Protein AF-A0A3B0M8H4-F1 (afdb_monomer_lite)

pLDDT: mean 80.89, std 14.91, range [40.88, 96.44]

Foldseek 3Di:
DVVVVVVVVVVVVVVLQVVLVVVLVQWDWDDLDPPFIWIWGDDDPPDPDQIWTADPVQSVVSHGFTWDWDDDDPPDDDPFWTWTAGPPPRDIGIHTPVVCVSPD

Organism: NCBI:txid235567

Radius of gyration: 17.43 Å; chains: 1; bounding box: 38×35×52 Å

Secondary structure (DSSP, 8-state):
-HHHHHHHHHHHHHHHHHHHHHHHTTEEEEEEETTEEEEEE---TT------EE-HHHHHTT---BPEEE---TT---TTEEEEE-TTT--EEEEEGGGGGGG-

Sequence (104 aa):
MMAENSIIELEKEVNNKEQWLIEKSNYELYNPKPGTVVYRSKILESAEQKLHYLCIHCYESGVKSILQYAVTKPGTTSLHSALFHCHRCNAYYDFPYEYVRDYT

Structure (mmCIF, N/CA/C/O backbone):
data_AF-A0A3B0M8H4-F1
#
_entry.id   AF-A0A3B0M8H4-F1
#
loop_
_atom_site.group_PDB
_atom_site.id
_atom_site.type_symbol
_atom_site.label_atom_id
_atom_site.label_alt_id
_atom_site.label_comp_id
_atom_site.label_asym_id
_atom_site.label_entity_id
_atom_site.label_seq_id
_atom_site.pdbx_PDB_ins_code
_atom_site.Cartn_x
_atom_site.Cartn_y
_atom_site.Cartn_z
_atom_site.occupancy
_atom_site.B_iso_or_equiv
_atom_site.auth_seq_id
_atom_site.auth_comp_id
_atom_site.auth_asym_id
_atom_site.auth_atom_id
_atom_site.pdbx_PDB_model_num
ATOM 1 N N . MET A 1 1 ? -15.131 -8.470 36.915 1.00 59.06 1 MET A N 1
ATOM 2 C CA . MET A 1 1 ? -13.784 -8.428 36.307 1.00 59.06 1 MET A CA 1
ATOM 3 C C . MET A 1 1 ? -13.723 -8.905 34.848 1.00 59.06 1 MET A C 1
ATOM 5 O O . MET A 1 1 ? -12.827 -8.459 34.157 1.00 59.06 1 MET A O 1
ATOM 9 N N . MET A 1 2 ? -14.616 -9.772 34.332 1.00 60.91 2 MET A N 1
ATOM 10 C CA . MET A 1 2 ? -14.581 -10.158 32.898 1.00 60.91 2 MET A CA 1
ATOM 11 C C . MET A 1 2 ? -15.301 -9.165 31.968 1.00 60.91 2 MET A C 1
ATOM 13 O O . MET A 1 2 ? -14.799 -8.872 30.892 1.00 60.91 2 MET A O 1
ATOM 17 N N . ALA A 1 3 ? -16.439 -8.608 32.395 1.00 65.12 3 ALA A N 1
ATOM 18 C CA . ALA A 1 3 ? -17.234 -7.696 31.565 1.00 65.12 3 ALA A CA 1
ATOM 19 C C . ALA A 1 3 ? -16.539 -6.347 31.293 1.00 65.12 3 ALA A C 1
ATOM 21 O O . ALA A 1 3 ? -16.618 -5.832 30.185 1.00 65.12 3 ALA A O 1
ATOM 22 N N . GLU A 1 4 ? -15.826 -5.798 32.281 1.00 70.25 4 GLU A N 1
ATOM 23 C CA . GLU A 1 4 ? -15.113 -4.517 32.147 1.00 70.25 4 GLU A CA 1
ATOM 24 C C . GLU A 1 4 ? -13.951 -4.614 31.145 1.00 70.25 4 GLU A C 1
ATOM 26 O O . GLU A 1 4 ? -13.796 -3.725 30.314 1.00 70.25 4 GLU A O 1
ATOM 31 N N . ASN A 1 5 ? -13.194 -5.721 31.143 1.00 74.81 5 ASN A N 1
ATOM 32 C CA . ASN A 1 5 ? -12.111 -5.931 30.174 1.00 74.81 5 ASN A CA 1
ATOM 33 C C . ASN A 1 5 ? -12.626 -6.018 28.731 1.00 74.81 5 ASN A C 1
ATOM 35 O O . ASN A 1 5 ? -12.017 -5.439 27.836 1.00 74.81 5 ASN A O 1
ATOM 39 N N . SER A 1 6 ? -13.755 -6.696 28.506 1.00 79.06 6 SER A N 1
ATOM 40 C CA . SER A 1 6 ? -14.347 -6.799 27.167 1.00 79.06 6 SER A CA 1
ATOM 41 C C . SER A 1 6 ? -14.861 -5.455 26.648 1.00 79.06 6 SER A C 1
ATOM 43 O O . SER A 1 6 ? -14.752 -5.186 25.456 1.00 79.06 6 SER A O 1
ATOM 45 N N . ILE A 1 7 ? -15.385 -4.591 27.524 1.00 86.00 7 ILE A N 1
ATOM 46 C CA . ILE A 1 7 ? -15.816 -3.237 27.141 1.00 86.00 7 ILE A CA 1
ATOM 47 C C . ILE A 1 7 ? -14.609 -2.403 26.692 1.00 86.00 7 ILE A C 1
ATOM 49 O O . ILE A 1 7 ? -14.648 -1.816 25.614 1.00 86.00 7 ILE A O 1
ATOM 53 N N . ILE A 1 8 ? -13.511 -2.428 27.454 1.00 87.31 8 ILE A N 1
ATOM 54 C CA . ILE A 1 8 ? -12.285 -1.681 27.128 1.00 87.31 8 ILE A CA 1
ATOM 55 C C . ILE A 1 8 ? -11.670 -2.157 25.798 1.00 87.31 8 ILE A C 1
ATOM 57 O O . ILE A 1 8 ? -11.206 -1.344 24.996 1.00 87.31 8 ILE A O 1
ATOM 61 N N . GLU A 1 9 ? -11.661 -3.467 25.536 1.00 8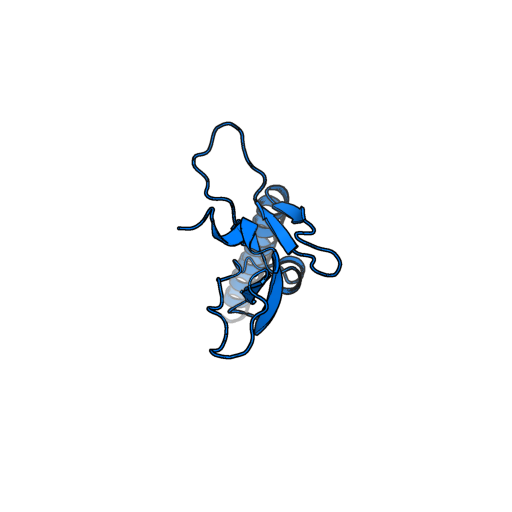4.69 9 GLU A N 1
ATOM 62 C CA . GLU A 1 9 ? -11.174 -4.020 24.264 1.00 84.69 9 GLU A CA 1
ATOM 63 C C . GLU A 1 9 ? -12.032 -3.574 23.075 1.00 84.69 9 GLU A C 1
ATOM 65 O O . GLU A 1 9 ? -11.489 -3.147 22.054 1.00 84.69 9 GLU A O 1
ATOM 70 N N . LEU A 1 10 ? -13.359 -3.597 23.220 1.00 85.31 10 LEU A N 1
ATOM 71 C CA . LEU A 1 10 ? -14.287 -3.163 22.176 1.00 85.31 10 LEU A CA 1
ATOM 72 C C . LEU A 1 10 ? -14.173 -1.661 21.890 1.00 85.31 10 LEU A C 1
ATOM 74 O O . LEU A 1 10 ? -14.113 -1.267 20.726 1.00 85.31 10 LEU A O 1
ATOM 78 N N . GLU A 1 11 ? -14.086 -0.820 22.922 1.00 88.06 11 GLU A N 1
ATOM 79 C CA . GLU A 1 11 ? -13.877 0.626 22.766 1.00 88.06 11 GLU A CA 1
ATOM 80 C C . GLU A 1 11 ? -12.565 0.923 22.031 1.00 88.06 11 GLU A C 1
ATOM 82 O O . GLU A 1 11 ? -12.519 1.761 21.126 1.00 88.06 11 GLU A O 1
ATOM 87 N N . LYS A 1 12 ? -11.501 0.179 22.355 1.00 87.06 12 LYS A N 1
ATOM 88 C CA . LYS A 1 12 ? -10.214 0.290 21.665 1.00 87.06 12 LYS A CA 1
ATOM 89 C C . LYS A 1 12 ? -10.320 -0.112 20.195 1.00 87.06 12 LYS A C 1
ATOM 91 O O . LYS A 1 12 ? -9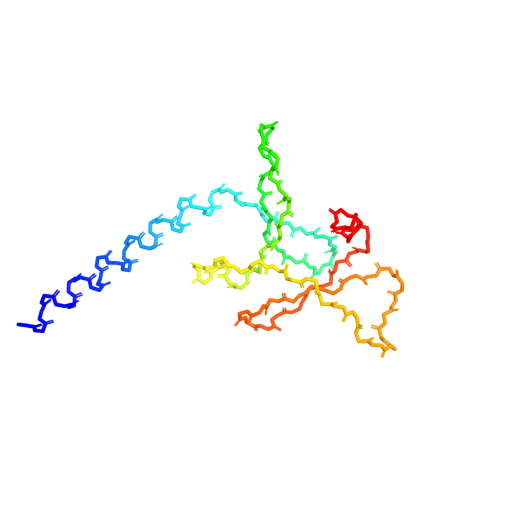.744 0.561 19.340 1.00 87.06 12 LYS A O 1
ATOM 96 N N . GLU A 1 13 ? -11.040 -1.187 19.877 1.00 84.62 13 GLU A N 1
ATOM 97 C CA . GLU A 1 13 ? -11.272 -1.595 18.489 1.00 84.62 13 GLU A CA 1
ATOM 98 C C . GLU A 1 13 ? -12.069 -0.557 17.695 1.00 84.62 13 GLU A C 1
ATOM 100 O O . GLU A 1 13 ? -11.719 -0.277 16.545 1.00 84.62 13 GLU A O 1
ATOM 105 N N . VAL A 1 14 ? -13.110 0.029 18.293 1.00 85.69 14 VAL A N 1
ATOM 106 C CA . VAL A 1 14 ? -13.910 1.093 17.669 1.00 85.69 14 VAL A CA 1
ATOM 107 C C . VAL A 1 14 ? -13.035 2.308 17.383 1.00 85.69 14 VAL A C 1
ATOM 109 O O . VAL A 1 14 ? -12.953 2.735 16.231 1.00 85.69 14 VAL A O 1
ATOM 112 N N . ASN A 1 15 ? -12.294 2.793 18.381 1.00 88.12 15 ASN A N 1
ATOM 113 C CA . ASN A 1 15 ? -11.411 3.944 18.212 1.00 88.12 15 ASN A CA 1
ATOM 114 C C . ASN A 1 15 ? -10.343 3.692 17.132 1.00 88.12 15 ASN A C 1
ATOM 116 O O . ASN A 1 15 ? -10.089 4.550 16.291 1.00 88.12 15 ASN A O 1
ATOM 120 N N . ASN A 1 16 ? -9.753 2.492 17.083 1.00 85.12 16 ASN A N 1
ATOM 121 C CA . ASN A 1 16 ? -8.792 2.139 16.034 1.00 85.12 16 ASN A CA 1
ATOM 122 C C . ASN A 1 16 ? -9.418 2.176 14.630 1.00 85.12 16 ASN A C 1
ATOM 124 O O . ASN A 1 16 ? -8.776 2.636 13.685 1.00 85.12 16 ASN A O 1
ATOM 128 N N . LYS A 1 17 ? -10.665 1.707 14.479 1.00 84.00 17 LYS A N 1
ATOM 129 C CA . LYS A 1 17 ? -11.389 1.752 13.198 1.00 84.00 17 LYS A CA 1
ATOM 130 C C . LYS A 1 17 ? -11.703 3.186 12.778 1.00 84.00 17 LYS A C 1
ATOM 132 O O . LYS A 1 17 ? -11.526 3.516 11.609 1.00 84.00 17 LYS A O 1
ATOM 137 N N . GLU A 1 18 ? -12.125 4.037 13.707 1.00 86.81 18 GLU A N 1
ATOM 138 C CA . GLU A 1 18 ? -12.407 5.451 13.433 1.00 86.81 18 GLU A CA 1
ATOM 139 C C . GLU A 1 18 ? -11.145 6.211 13.018 1.00 86.81 18 GLU A C 1
ATOM 141 O O . GLU A 1 18 ? -11.141 6.881 11.983 1.00 86.81 18 GLU A O 1
ATOM 146 N N . GLN A 1 19 ? -10.047 6.038 13.760 1.00 85.88 19 GLN A N 1
ATOM 147 C CA . GLN A 1 19 ? -8.753 6.623 13.401 1.00 85.88 19 GLN A CA 1
ATOM 148 C C . GLN A 1 19 ? -8.300 6.157 12.018 1.00 85.88 19 GLN A C 1
ATOM 150 O O . GLN A 1 19 ? -7.858 6.963 11.200 1.00 85.88 19 GLN A O 1
ATOM 155 N N . TRP A 1 20 ? -8.481 4.872 11.709 1.00 86.56 20 TRP A N 1
ATOM 156 C CA . TRP A 1 20 ? -8.158 4.348 10.390 1.00 86.56 20 TRP A CA 1
ATOM 157 C C . TRP A 1 20 ? -8.977 4.999 9.268 1.00 86.56 20 TRP A C 1
ATOM 159 O O . TRP A 1 20 ? -8.418 5.344 8.228 1.00 86.56 20 TRP A O 1
ATOM 169 N N . LEU A 1 21 ? -10.281 5.210 9.461 1.00 84.38 21 LEU A N 1
ATOM 170 C CA . LEU A 1 21 ? -11.128 5.879 8.467 1.00 84.38 21 LEU A CA 1
ATOM 171 C C . LEU A 1 21 ? -10.676 7.320 8.199 1.00 84.38 21 LEU A C 1
ATOM 173 O O . LEU A 1 21 ? -10.649 7.743 7.041 1.00 84.38 21 LEU A O 1
ATOM 177 N N . ILE A 1 22 ? -10.279 8.052 9.244 1.00 84.75 22 ILE A N 1
ATOM 178 C CA . ILE A 1 22 ? -9.731 9.408 9.109 1.00 84.75 22 ILE A CA 1
ATOM 179 C C . ILE A 1 22 ? -8.425 9.358 8.313 1.00 84.75 22 ILE A C 1
ATOM 181 O O . ILE A 1 22 ? -8.258 10.093 7.339 1.00 84.75 22 ILE A O 1
ATOM 185 N N . GLU A 1 23 ? -7.515 8.453 8.667 1.00 84.12 23 GLU A N 1
ATOM 186 C CA . GLU A 1 23 ? -6.233 8.318 7.980 1.00 84.12 23 GLU A CA 1
ATOM 187 C C . GLU A 1 23 ? -6.371 7.888 6.520 1.00 84.12 23 GLU A C 1
ATOM 189 O O . GLU A 1 23 ? -5.614 8.380 5.681 1.00 84.12 23 GLU A O 1
ATOM 194 N N . LYS A 1 24 ? -7.338 7.015 6.192 1.00 86.19 24 LYS A N 1
ATOM 195 C CA . LYS A 1 24 ? -7.605 6.566 4.817 1.00 86.19 24 LYS A CA 1
ATOM 196 C C . LYS A 1 24 ? -7.768 7.749 3.861 1.00 86.19 24 LYS A C 1
ATOM 198 O O . LYS A 1 24 ? -7.278 7.680 2.734 1.00 86.19 24 LYS A O 1
ATOM 203 N N . SER A 1 25 ? -8.373 8.847 4.321 1.00 85.81 25 SER A N 1
ATOM 204 C CA . SER A 1 25 ? -8.600 10.057 3.517 1.00 85.81 25 SER A CA 1
ATOM 205 C C . SER A 1 25 ? -7.315 10.727 3.004 1.00 85.81 25 SER A C 1
ATOM 207 O O . SER A 1 25 ? -7.366 11.449 2.005 1.00 85.81 25 SER A O 1
ATOM 209 N N . ASN A 1 26 ? -6.160 10.436 3.611 1.00 89.00 26 ASN A N 1
ATOM 210 C CA . ASN A 1 26 ? -4.853 10.975 3.223 1.00 89.00 26 ASN A CA 1
ATOM 211 C C . ASN A 1 26 ? -4.160 10.177 2.109 1.00 89.00 26 ASN A C 1
ATOM 213 O O . ASN A 1 26 ? -3.070 10.549 1.673 1.00 89.00 26 ASN A O 1
ATOM 217 N N . TYR A 1 27 ? -4.772 9.089 1.640 1.00 91.19 27 TYR A N 1
ATOM 218 C CA . TYR A 1 27 ? -4.207 8.222 0.610 1.00 91.19 27 TYR A CA 1
ATOM 219 C C . TYR A 1 27 ? -5.112 8.158 -0.614 1.00 91.19 27 TYR A C 1
ATOM 221 O O . TYR A 1 27 ? -6.323 8.367 -0.537 1.00 91.19 27 TYR A O 1
ATOM 229 N N . GLU A 1 28 ? -4.515 7.861 -1.760 1.00 93.06 28 GLU A N 1
ATOM 230 C CA . GLU A 1 28 ? -5.226 7.665 -3.019 1.00 93.06 28 GLU A CA 1
ATOM 231 C C . GLU A 1 28 ? -4.751 6.400 -3.730 1.00 93.06 28 GLU A C 1
ATOM 233 O O . GLU A 1 28 ? -3.606 5.969 -3.562 1.00 93.06 28 GLU A O 1
ATOM 238 N N . LEU A 1 29 ? -5.652 5.793 -4.504 1.00 94.50 29 LEU A N 1
ATOM 239 C CA . LEU A 1 29 ? -5.331 4.628 -5.319 1.00 94.50 29 LEU A CA 1
ATOM 240 C C . LEU A 1 29 ? -4.381 5.049 -6.444 1.00 94.50 29 LEU A C 1
ATOM 242 O O . LEU A 1 29 ? -4.612 6.048 -7.124 1.00 94.50 29 LEU A O 1
ATOM 246 N N . TYR A 1 30 ? -3.321 4.277 -6.650 1.00 93.56 30 TYR A N 1
ATOM 247 C CA . TYR A 1 30 ? -2.262 4.593 -7.592 1.00 93.56 30 TYR A CA 1
ATOM 248 C C . TYR A 1 30 ? -1.796 3.354 -8.353 1.00 93.56 30 TYR A C 1
ATOM 250 O O . TYR A 1 30 ? -1.676 2.268 -7.788 1.00 93.56 30 TYR A O 1
ATOM 258 N N . ASN A 1 31 ? -1.493 3.541 -9.639 1.00 93.94 31 ASN A N 1
ATOM 259 C CA . ASN A 1 31 ? -1.042 2.483 -10.538 1.00 93.94 31 ASN A CA 1
ATOM 260 C C . ASN A 1 31 ? 0.352 2.841 -11.083 1.00 93.94 31 ASN A C 1
ATOM 262 O O . ASN A 1 31 ? 0.434 3.538 -12.094 1.00 93.94 31 ASN A O 1
ATOM 266 N N . PRO A 1 32 ? 1.447 2.399 -10.431 1.00 89.12 32 PRO A N 1
ATOM 267 C CA . PRO A 1 32 ? 2.815 2.688 -10.871 1.00 89.12 32 PRO A CA 1
ATOM 268 C C . PRO A 1 32 ? 3.133 2.109 -12.254 1.00 89.12 32 PRO A C 1
ATOM 270 O O . PRO A 1 32 ? 3.962 2.643 -12.980 1.00 89.12 32 PRO A O 1
ATOM 273 N N . LYS A 1 33 ? 2.493 0.990 -12.616 1.00 88.06 33 LYS A N 1
ATOM 274 C CA . LYS A 1 33 ? 2.548 0.375 -13.947 1.00 88.06 33 LYS A CA 1
ATOM 275 C C . LYS A 1 33 ? 1.284 -0.457 -14.197 1.00 88.06 33 LYS A C 1
ATOM 277 O O . LYS A 1 33 ? 0.598 -0.810 -13.233 1.00 88.06 33 LYS A O 1
ATOM 282 N N . PRO A 1 34 ? 0.993 -0.852 -15.449 1.00 89.06 34 PRO A N 1
ATOM 283 C CA . PRO A 1 34 ? -0.068 -1.814 -15.727 1.00 89.06 34 PRO A CA 1
ATOM 284 C C . PRO A 1 34 ? 0.095 -3.096 -14.897 1.00 89.06 34 PRO A C 1
ATOM 286 O O . PRO A 1 34 ? 1.168 -3.699 -14.874 1.00 89.06 34 PRO A O 1
ATOM 289 N N . GLY A 1 35 ? -0.974 -3.500 -14.210 1.00 88.56 35 GLY A N 1
ATOM 290 C CA . GLY A 1 35 ? -1.000 -4.700 -13.366 1.00 88.56 35 GLY A CA 1
ATOM 291 C C . GLY A 1 35 ? -0.494 -4.514 -11.930 1.00 88.56 35 GLY A C 1
ATOM 292 O O . GLY A 1 35 ? -0.629 -5.444 -11.140 1.00 88.56 35 GLY A O 1
ATOM 293 N N . THR A 1 36 ? 0.022 -3.336 -11.560 1.00 92.00 36 THR A N 1
ATOM 294 C CA . THR A 1 36 ? 0.402 -3.017 -10.174 1.00 92.00 36 THR A CA 1
ATOM 295 C C . THR A 1 36 ? -0.531 -1.948 -9.618 1.00 92.00 36 THR A C 1
ATOM 297 O O . THR A 1 36 ? -0.575 -0.840 -10.147 1.00 92.00 36 THR A O 1
ATOM 300 N N . VAL A 1 37 ? -1.225 -2.259 -8.520 1.00 95.44 37 VAL A N 1
ATOM 301 C CA . VAL A 1 37 ? -2.125 -1.329 -7.822 1.00 95.44 37 VAL A CA 1
ATOM 302 C C . VAL A 1 37 ? -1.686 -1.192 -6.367 1.00 95.44 37 VAL A C 1
ATOM 304 O O . VAL A 1 37 ? -1.490 -2.191 -5.674 1.00 95.44 37 VAL A O 1
ATOM 307 N N . VAL A 1 38 ? -1.531 0.045 -5.903 1.00 95.44 38 VAL A N 1
ATOM 308 C CA . VAL A 1 38 ? -1.125 0.391 -4.533 1.00 95.44 38 VAL A CA 1
ATOM 309 C C . VAL A 1 38 ? -1.899 1.616 -4.051 1.00 95.44 38 VAL A C 1
ATOM 311 O O . VAL A 1 38 ? -2.553 2.294 -4.838 1.00 95.44 38 VAL A O 1
ATOM 314 N N . TYR A 1 39 ? -1.791 1.938 -2.766 1.00 95.38 39 TYR A N 1
ATOM 315 C CA . TYR A 1 39 ? -2.166 3.264 -2.273 1.00 95.38 39 TYR A CA 1
ATOM 316 C C . TYR A 1 39 ? -0.918 4.134 -2.147 1.00 95.38 39 TYR A C 1
ATOM 318 O O . TYR A 1 39 ? 0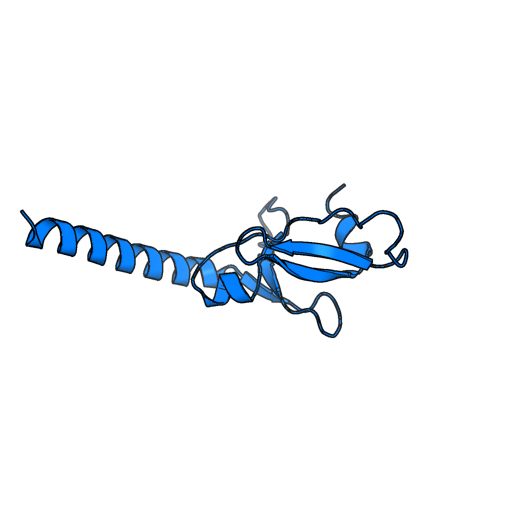.135 3.631 -1.764 1.00 95.38 39 TYR A O 1
ATOM 326 N N . ARG A 1 40 ? -1.009 5.432 -2.437 1.00 91.50 40 ARG A N 1
ATOM 327 C CA . ARG A 1 40 ? 0.072 6.396 -2.168 1.00 91.50 40 ARG A CA 1
ATOM 328 C C . ARG A 1 40 ? -0.417 7.533 -1.284 1.00 91.50 40 ARG A C 1
ATOM 330 O O . ARG A 1 40 ? -1.600 7.867 -1.313 1.00 91.50 40 ARG A O 1
ATOM 337 N N . SER A 1 41 ? 0.486 8.118 -0.504 1.00 89.25 41 SER A N 1
ATOM 338 C CA . SER A 1 41 ? 0.207 9.346 0.248 1.00 89.25 41 SER A CA 1
ATOM 339 C C . SER A 1 41 ? -0.130 10.495 -0.705 1.00 89.25 41 SER A C 1
ATOM 341 O O . SER A 1 41 ? 0.594 10.706 -1.682 1.00 89.25 41 SER A O 1
ATOM 343 N N . LYS A 1 42 ? -1.186 11.261 -0.415 1.00 87.75 42 LYS A N 1
ATOM 344 C CA . LYS A 1 42 ? -1.465 12.519 -1.119 1.00 87.75 42 LYS A CA 1
ATOM 345 C C . LYS A 1 42 ? -0.345 13.516 -0.818 1.00 87.75 42 LYS A C 1
ATOM 347 O O . LYS A 1 42 ? 0.041 13.675 0.337 1.00 87.75 42 LYS A O 1
ATOM 352 N N . ILE A 1 43 ? 0.185 14.173 -1.846 1.00 70.62 43 ILE A N 1
ATOM 353 C CA . ILE A 1 43 ? 1.173 15.242 -1.665 1.00 70.62 43 ILE A CA 1
ATOM 354 C C . ILE A 1 43 ? 0.404 16.483 -1.208 1.00 70.62 43 ILE A C 1
ATOM 356 O O . ILE A 1 43 ? -0.406 17.016 -1.962 1.00 70.62 43 ILE A O 1
ATOM 360 N N . LEU A 1 44 ? 0.622 16.921 0.031 1.00 64.06 44 LEU A N 1
ATOM 361 C CA . LEU A 1 44 ? 0.133 18.214 0.505 1.00 64.06 44 LEU A CA 1
ATOM 362 C C . LEU A 1 44 ? 1.183 19.272 0.153 1.00 64.06 44 LEU A C 1
ATOM 364 O O . LEU A 1 44 ? 2.355 19.094 0.478 1.00 64.06 44 LEU A O 1
ATOM 368 N N . GLU A 1 45 ? 0.763 20.366 -0.488 1.00 55.66 45 GLU A N 1
ATOM 369 C CA . GLU A 1 45 ? 1.630 21.445 -1.007 1.00 55.66 45 GLU A CA 1
ATOM 370 C C . GLU A 1 45 ? 2.581 22.060 0.041 1.00 55.66 45 GLU A C 1
ATOM 372 O O . GLU A 1 45 ? 3.544 22.731 -0.317 1.00 55.66 45 GLU A O 1
ATOM 377 N N . SER A 1 46 ? 2.339 21.820 1.332 1.00 54.47 46 SER A N 1
ATOM 378 C CA . SER A 1 46 ? 3.085 22.395 2.452 1.00 54.47 46 SER A CA 1
ATOM 379 C C . SER A 1 46 ? 3.985 21.415 3.213 1.00 54.47 46 SER A C 1
ATOM 381 O O . SER A 1 46 ? 4.521 21.795 4.252 1.00 54.47 46 SER A O 1
ATOM 383 N N . ALA A 1 47 ? 4.111 20.153 2.790 1.00 55.31 47 ALA A N 1
ATOM 384 C CA . ALA A 1 47 ? 4.795 19.139 3.590 1.00 55.31 47 ALA A CA 1
ATOM 385 C C . ALA A 1 47 ? 6.063 18.601 2.911 1.00 55.31 47 ALA A C 1
ATOM 387 O O . ALA A 1 47 ? 6.003 18.055 1.814 1.00 55.31 47 ALA A O 1
ATOM 388 N N . GLU A 1 48 ? 7.182 18.604 3.644 1.00 58.88 48 GLU A N 1
ATOM 389 C CA . GLU A 1 48 ? 8.397 17.797 3.395 1.00 58.88 48 GLU A CA 1
ATOM 390 C C . GLU A 1 48 ? 8.129 16.271 3.483 1.00 58.88 48 GLU A C 1
ATOM 392 O O . GLU A 1 48 ? 9.013 15.465 3.779 1.00 58.88 48 GLU A O 1
ATOM 397 N N . GLN A 1 49 ? 6.882 15.836 3.291 1.00 60.12 49 GLN A N 1
ATOM 398 C CA . GLN A 1 49 ? 6.483 14.448 3.435 1.00 60.12 49 GLN A CA 1
ATOM 399 C C . GLN A 1 49 ? 7.026 13.629 2.273 1.00 60.12 49 GLN A C 1
ATOM 401 O O . GLN A 1 49 ? 6.600 13.759 1.125 1.00 60.12 49 GLN A O 1
ATOM 406 N N . LYS A 1 50 ? 7.951 12.725 2.605 1.00 71.00 50 LYS A N 1
ATOM 407 C CA . LYS A 1 50 ? 8.461 11.733 1.667 1.00 71.00 50 LYS A CA 1
ATOM 408 C C . LYS A 1 50 ? 7.301 10.872 1.173 1.00 71.00 50 LYS A C 1
ATOM 410 O O . LYS A 1 50 ? 6.613 10.210 1.961 1.00 71.00 50 LYS A O 1
ATOM 415 N N . LEU A 1 51 ? 7.101 10.891 -0.140 1.00 81.31 51 LEU A N 1
ATOM 416 C CA . LEU A 1 51 ? 6.099 10.080 -0.809 1.00 81.31 51 LEU A CA 1
ATOM 417 C C . LEU A 1 51 ? 6.334 8.605 -0.468 1.00 81.31 51 LEU A C 1
ATOM 419 O O . LEU A 1 51 ? 7.464 8.113 -0.513 1.00 81.31 51 LEU A O 1
ATOM 423 N N . HIS A 1 52 ? 5.276 7.897 -0.089 1.00 87.50 52 HIS A N 1
ATOM 424 C CA . HIS A 1 52 ? 5.359 6.480 0.245 1.00 87.50 52 HIS A CA 1
ATOM 425 C C . HIS A 1 52 ? 4.140 5.713 -0.256 1.00 87.50 52 HIS A C 1
ATOM 427 O O . HIS A 1 52 ? 3.037 6.250 -0.388 1.00 87.50 52 HIS A O 1
ATOM 433 N N . TYR A 1 53 ? 4.366 4.428 -0.521 1.00 92.62 53 TYR A N 1
ATOM 434 C CA . TYR A 1 53 ? 3.372 3.510 -1.059 1.00 92.62 53 TYR A CA 1
ATOM 435 C C . TYR A 1 53 ? 2.928 2.519 0.011 1.00 92.62 53 TYR A C 1
ATOM 437 O O . TYR A 1 53 ? 3.750 2.004 0.770 1.00 92.62 53 TYR A O 1
ATOM 445 N N . LEU A 1 54 ? 1.634 2.223 0.057 1.00 95.19 54 LEU A N 1
ATOM 446 C CA . LEU A 1 54 ? 1.029 1.243 0.944 1.00 95.19 54 LEU A CA 1
ATOM 447 C C . LEU A 1 54 ? 0.548 0.021 0.160 1.00 95.19 54 LEU A C 1
ATOM 449 O O . LEU A 1 54 ? 0.030 0.121 -0.954 1.00 95.19 54 LEU A O 1
ATOM 453 N N . CYS A 1 55 ? 0.672 -1.139 0.796 1.00 96.44 55 CYS A N 1
ATOM 454 C CA . CYS A 1 55 ? 0.108 -2.397 0.325 1.00 96.44 55 CYS A CA 1
ATOM 455 C C . CYS A 1 55 ? -1.423 -2.315 0.218 1.00 96.44 55 CYS A C 1
ATOM 457 O O . CYS A 1 55 ? -2.086 -2.029 1.217 1.00 96.44 55 CYS A O 1
ATOM 459 N N . ILE A 1 56 ? -1.983 -2.646 -0.953 1.00 95.81 56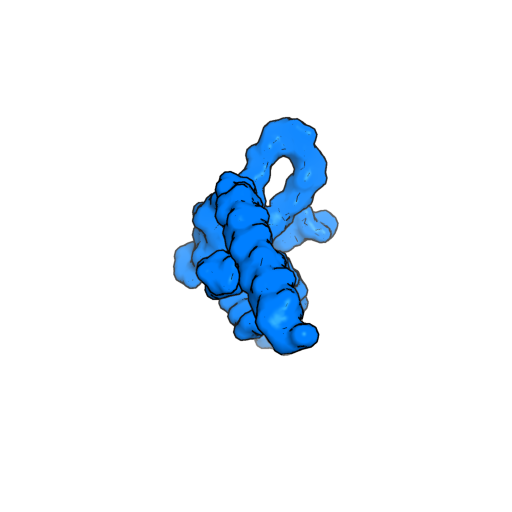 ILE A N 1
ATOM 460 C CA . ILE A 1 56 ? -3.437 -2.639 -1.180 1.00 95.81 56 ILE A CA 1
ATOM 461 C C . ILE A 1 56 ? -4.165 -3.610 -0.245 1.00 95.81 56 ILE A C 1
ATOM 463 O O . ILE A 1 56 ? -5.139 -3.236 0.399 1.00 95.81 56 ILE A O 1
ATOM 467 N N . HIS A 1 57 ? -3.640 -4.825 -0.068 1.00 95.44 57 HIS A N 1
ATOM 468 C CA . HIS A 1 57 ? -4.263 -5.828 0.798 1.00 95.44 57 HIS A CA 1
ATOM 469 C C . HIS A 1 57 ? -4.284 -5.401 2.269 1.00 95.44 57 HIS A C 1
ATOM 471 O O . HIS A 1 57 ? -5.292 -5.572 2.953 1.00 95.44 57 HIS A O 1
ATOM 477 N N . CYS A 1 58 ? -3.187 -4.822 2.769 1.00 94.81 58 CYS A N 1
ATOM 478 C CA . CYS A 1 58 ? -3.140 -4.355 4.153 1.00 94.81 58 CYS A CA 1
ATOM 479 C C . CYS A 1 58 ? -4.046 -3.140 4.363 1.00 94.81 58 CYS A C 1
ATOM 481 O O . CYS A 1 58 ? -4.762 -3.089 5.364 1.00 94.81 58 CYS A O 1
ATOM 483 N N . TYR A 1 59 ? -4.062 -2.215 3.404 1.00 94.25 59 TYR A N 1
ATOM 484 C CA . TYR A 1 59 ? -4.910 -1.032 3.453 1.00 94.25 59 TYR A CA 1
ATOM 485 C C . TYR A 1 59 ? -6.399 -1.412 3.509 1.00 94.25 59 TYR A C 1
ATOM 487 O O . TYR A 1 59 ? -7.134 -0.947 4.382 1.00 94.25 59 TYR A O 1
ATOM 495 N N . GLU A 1 60 ? -6.846 -2.339 2.661 1.00 91.50 60 GLU A N 1
ATOM 496 C CA . GLU A 1 60 ? -8.229 -2.828 2.721 1.00 91.50 60 GLU A CA 1
ATOM 497 C C . GLU A 1 60 ? -8.546 -3.551 4.035 1.00 91.50 60 GLU A C 1
ATOM 499 O O . GLU A 1 60 ? -9.653 -3.432 4.554 1.00 91.50 60 GLU A O 1
ATOM 504 N N . SER A 1 61 ? -7.555 -4.210 4.645 1.00 91.31 61 SER A N 1
ATOM 505 C CA . SER A 1 61 ? -7.711 -4.880 5.944 1.00 91.31 61 SER A CA 1
ATOM 506 C C . SER A 1 61 ? -7.698 -3.954 7.165 1.00 91.31 61 SER A C 1
ATOM 508 O O . SER A 1 61 ? -7.739 -4.442 8.293 1.00 91.31 61 SER A O 1
ATOM 510 N N . GLY A 1 62 ? -7.602 -2.635 6.982 1.00 89.56 62 GLY A N 1
ATOM 511 C CA . GLY A 1 62 ? -7.592 -1.713 8.116 1.00 89.56 62 GLY A CA 1
ATOM 512 C C . GLY A 1 62 ? -6.213 -1.237 8.566 1.00 89.56 62 GLY A C 1
ATOM 513 O O . GLY A 1 62 ? -6.107 -0.661 9.645 1.00 89.56 62 GLY A O 1
ATOM 514 N N . VAL A 1 63 ? -5.142 -1.547 7.825 1.00 89.88 63 VAL A N 1
ATOM 515 C CA . VAL A 1 63 ? -3.773 -1.420 8.341 1.00 89.88 63 VAL A CA 1
ATOM 516 C C . VAL A 1 63 ? -2.808 -0.787 7.345 1.00 89.88 63 VAL A C 1
ATOM 518 O O . VAL A 1 63 ? -2.618 -1.265 6.227 1.00 89.88 63 VAL A O 1
ATOM 521 N N . LYS A 1 64 ? -2.073 0.232 7.803 1.00 90.69 64 LYS A N 1
ATOM 522 C CA . LYS A 1 64 ? -0.929 0.789 7.070 1.00 90.69 64 LYS A CA 1
ATOM 523 C C . LYS A 1 64 ? 0.216 -0.211 7.044 1.00 90.69 64 LYS A C 1
ATOM 525 O O . LYS A 1 64 ? 0.762 -0.581 8.080 1.00 90.69 64 LYS A O 1
ATOM 530 N N . SER A 1 65 ? 0.625 -0.607 5.848 1.00 94.38 65 SER A N 1
ATOM 531 C CA . SER A 1 65 ? 1.886 -1.313 5.644 1.00 94.38 65 SER A CA 1
ATOM 532 C C . SER A 1 65 ? 2.616 -0.667 4.480 1.00 94.38 65 SER A C 1
ATOM 534 O O . SER A 1 65 ? 2.223 -0.841 3.325 1.00 94.38 65 SER A O 1
ATOM 536 N N . ILE A 1 66 ? 3.641 0.121 4.813 1.00 93.75 66 ILE A N 1
ATOM 537 C CA . ILE A 1 66 ? 4.485 0.807 3.836 1.00 93.75 66 ILE A CA 1
ATOM 538 C C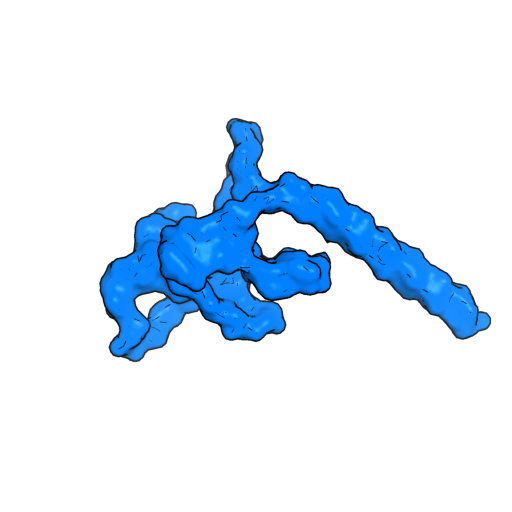 . ILE A 1 66 ? 5.316 -0.236 3.096 1.00 93.75 66 ILE A C 1
ATOM 540 O O . ILE A 1 66 ? 6.008 -1.050 3.719 1.00 93.75 66 ILE A O 1
ATOM 544 N N . LEU A 1 67 ? 5.232 -0.199 1.770 1.00 93.62 67 LEU A N 1
ATOM 545 C CA . LEU A 1 67 ? 6.000 -1.055 0.886 1.00 93.62 67 LEU A CA 1
ATOM 546 C C . LEU A 1 67 ? 7.488 -0.741 1.019 1.00 93.62 67 LEU A C 1
ATOM 548 O O . LEU A 1 67 ? 7.911 0.408 0.932 1.00 93.62 67 LEU A O 1
ATOM 552 N N . GLN A 1 68 ? 8.272 -1.787 1.237 1.00 91.44 68 GLN A N 1
ATOM 553 C CA . GLN A 1 68 ? 9.711 -1.708 1.411 1.00 91.44 68 GLN A CA 1
ATOM 554 C C . GLN A 1 68 ? 10.390 -2.114 0.111 1.00 91.44 68 GLN A C 1
ATOM 556 O O . GLN A 1 68 ? 9.992 -3.097 -0.520 1.00 91.44 68 GLN A O 1
ATOM 561 N N . TYR A 1 69 ? 11.435 -1.395 -0.280 1.00 86.88 69 TYR A N 1
ATOM 562 C CA . TYR A 1 69 ? 12.245 -1.793 -1.423 1.00 86.88 69 TYR A CA 1
ATOM 563 C C . TYR A 1 69 ? 12.883 -3.162 -1.144 1.00 86.88 69 TYR A C 1
ATOM 565 O O . TYR A 1 69 ? 13.611 -3.339 -0.167 1.00 86.88 69 TYR A O 1
ATOM 573 N N . ALA A 1 70 ? 12.561 -4.156 -1.969 1.00 81.38 70 ALA A N 1
ATOM 574 C CA . ALA A 1 70 ? 13.215 -5.451 -1.958 1.00 81.38 70 ALA A CA 1
ATOM 575 C C . ALA A 1 70 ? 14.366 -5.378 -2.956 1.00 81.38 70 ALA A C 1
ATOM 577 O O . ALA A 1 70 ? 14.144 -5.339 -4.167 1.00 81.38 70 ALA A O 1
ATOM 578 N N . VAL A 1 71 ? 15.601 -5.357 -2.451 1.00 67.94 71 VAL A N 1
ATOM 579 C CA . VAL A 1 71 ? 16.767 -5.451 -3.328 1.00 67.94 71 VAL A CA 1
ATOM 580 C C . VAL A 1 71 ? 16.632 -6.753 -4.110 1.00 67.94 71 VAL A C 1
ATOM 582 O O . VAL A 1 71 ? 16.472 -7.835 -3.544 1.00 67.94 71 VAL A O 1
ATOM 585 N N . THR A 1 72 ? 16.605 -6.601 -5.423 1.00 55.97 72 THR A N 1
ATOM 586 C CA . THR A 1 72 ? 16.502 -7.650 -6.429 1.00 55.97 72 THR A CA 1
ATOM 587 C C . THR A 1 72 ? 17.341 -8.863 -6.034 1.00 55.97 72 THR A C 1
ATOM 589 O O . THR A 1 72 ? 18.523 -8.704 -5.715 1.00 55.97 72 THR A O 1
ATOM 592 N N . LYS A 1 73 ? 16.772 -10.077 -6.068 1.00 44.62 73 LYS A N 1
ATOM 593 C CA . LYS A 1 73 ? 17.594 -11.291 -5.958 1.00 44.62 73 LYS A CA 1
ATOM 594 C C . LYS A 1 73 ? 18.702 -11.211 -7.024 1.00 44.62 73 LYS A C 1
ATOM 596 O O . LYS A 1 73 ? 18.380 -10.929 -8.183 1.00 44.62 73 LYS A O 1
ATOM 601 N N . PRO A 1 74 ? 19.980 -11.440 -6.670 1.00 42.94 74 PRO A N 1
ATOM 602 C CA . PRO A 1 74 ? 21.054 -11.488 -7.653 1.00 42.94 74 PRO A CA 1
ATOM 603 C C . PRO A 1 74 ? 20.685 -12.479 -8.764 1.00 42.94 74 PRO A C 1
ATOM 605 O O . PRO A 1 74 ? 20.375 -13.634 -8.479 1.00 42.94 74 PRO A O 1
ATOM 608 N N . GLY A 1 75 ? 20.674 -12.018 -10.016 1.00 51.53 75 GLY A N 1
ATOM 609 C CA . GLY A 1 75 ? 20.395 -12.855 -11.189 1.00 51.53 75 GLY A CA 1
ATOM 610 C C . GLY A 1 75 ? 18.966 -12.802 -11.739 1.00 51.53 75 GLY A C 1
ATOM 611 O O . GLY A 1 75 ? 18.708 -13.424 -12.764 1.00 51.53 75 GLY A O 1
ATOM 612 N N . THR A 1 76 ? 18.047 -12.045 -11.130 1.00 49.50 76 THR A N 1
ATOM 613 C CA . THR A 1 76 ? 16.680 -11.882 -11.653 1.00 49.50 76 THR A CA 1
ATOM 614 C C . THR A 1 76 ? 16.210 -10.438 -11.555 1.00 49.50 76 THR A C 1
ATOM 616 O O . THR A 1 76 ? 15.324 -10.130 -10.765 1.00 49.50 76 THR A O 1
ATOM 619 N N . THR A 1 77 ? 16.770 -9.541 -12.362 1.00 50.97 77 THR A N 1
ATOM 620 C CA . THR A 1 77 ? 16.060 -8.301 -12.686 1.00 50.97 77 THR A CA 1
ATOM 621 C C . THR A 1 77 ? 16.452 -7.768 -14.037 1.00 50.97 77 THR A C 1
ATOM 623 O O . THR A 1 77 ? 17.601 -7.412 -14.288 1.00 50.97 77 THR A O 1
ATOM 626 N N . SER A 1 78 ? 15.443 -7.640 -14.886 1.00 55.66 78 SER A N 1
ATOM 627 C CA . SER A 1 78 ? 15.399 -6.623 -15.920 1.00 55.66 78 SER A CA 1
ATOM 628 C C . SER A 1 78 ? 15.836 -5.292 -15.299 1.00 55.66 78 SER A C 1
ATOM 630 O O . SER A 1 78 ? 15.253 -4.875 -14.300 1.00 55.66 78 SER A O 1
ATOM 632 N N . LEU A 1 79 ? 16.828 -4.616 -15.887 1.00 60.38 79 LEU A N 1
ATOM 633 C CA . LEU A 1 79 ? 17.392 -3.330 -15.428 1.00 60.38 79 LEU A CA 1
ATOM 634 C C . LEU A 1 79 ? 16.364 -2.194 -15.194 1.00 60.38 79 LEU A C 1
ATOM 636 O O . LEU A 1 79 ? 16.731 -1.111 -14.755 1.00 60.38 79 LEU A O 1
ATOM 640 N N . HIS A 1 80 ? 15.090 -2.420 -15.511 1.00 72.50 80 HIS A N 1
ATOM 641 C CA . HIS A 1 80 ? 14.043 -1.408 -15.618 1.00 72.50 80 HIS A CA 1
ATOM 642 C C . HIS A 1 80 ? 12.918 -1.572 -14.586 1.00 72.50 80 HIS A C 1
ATOM 644 O O . HIS A 1 80 ? 11.953 -0.809 -14.624 1.00 72.50 80 HIS A O 1
ATOM 650 N N . SER A 1 81 ? 13.012 -2.541 -13.670 1.00 75.75 81 SER A N 1
ATOM 651 C CA . SER A 1 81 ? 11.985 -2.778 -12.649 1.00 75.75 81 SER A CA 1
ATOM 652 C C . SER A 1 81 ? 12.564 -2.864 -11.244 1.00 75.75 81 SER A C 1
ATOM 654 O O . SER A 1 81 ? 13.586 -3.506 -11.016 1.00 75.75 81 SER A O 1
ATOM 656 N N . ALA A 1 82 ? 11.850 -2.266 -10.303 1.00 83.50 82 ALA A N 1
ATOM 657 C CA . ALA A 1 82 ? 12.096 -2.312 -8.878 1.00 83.50 82 ALA A CA 1
ATOM 658 C C . ALA A 1 82 ? 11.059 -3.202 -8.201 1.00 83.50 82 ALA A C 1
ATOM 660 O O . ALA A 1 82 ? 9.863 -3.065 -8.459 1.00 83.50 82 ALA A O 1
ATOM 661 N N . LEU A 1 83 ? 11.505 -4.094 -7.321 1.00 87.06 83 LEU A N 1
ATOM 662 C CA . LEU A 1 83 ? 10.603 -4.941 -6.557 1.00 87.06 83 LEU A CA 1
ATOM 663 C C . LEU A 1 83 ? 10.349 -4.302 -5.195 1.00 87.06 83 LEU A C 1
ATOM 665 O O . LEU A 1 83 ? 11.277 -4.000 -4.450 1.00 87.06 83 LEU A O 1
ATOM 669 N N . PHE A 1 84 ? 9.085 -4.124 -4.851 1.00 90.50 84 PHE A N 1
ATOM 670 C CA . PHE A 1 84 ? 8.654 -3.698 -3.530 1.00 90.50 84 PHE A CA 1
ATOM 671 C C . PHE A 1 84 ? 7.955 -4.854 -2.827 1.00 90.50 84 PHE A C 1
ATOM 673 O O . PHE A 1 84 ? 7.245 -5.637 -3.455 1.00 90.50 84 PHE A O 1
ATOM 680 N N . HIS A 1 85 ? 8.145 -4.964 -1.518 1.00 92.94 85 HIS A N 1
ATOM 681 C CA . HIS A 1 85 ? 7.546 -6.014 -0.708 1.00 92.94 85 HIS A CA 1
ATOM 682 C C . HIS A 1 85 ? 6.813 -5.438 0.501 1.00 92.94 85 HIS A C 1
ATOM 684 O O . HIS A 1 85 ? 7.217 -4.443 1.105 1.00 92.94 85 HIS A O 1
ATOM 690 N N . CYS A 1 86 ? 5.716 -6.086 0.870 1.00 95.19 86 CYS A N 1
ATOM 691 C CA . CYS A 1 86 ? 4.998 -5.810 2.100 1.00 95.19 86 CYS A CA 1
ATOM 692 C C . CYS A 1 86 ? 5.485 -6.759 3.199 1.00 95.19 86 CYS A C 1
ATOM 694 O O . CYS A 1 86 ? 5.238 -7.957 3.126 1.00 95.19 86 CYS A O 1
ATOM 696 N N . HIS A 1 87 ? 6.092 -6.229 4.261 1.00 94.06 87 HIS A N 1
ATOM 697 C CA . HIS A 1 87 ? 6.554 -7.028 5.407 1.00 94.06 87 HIS A CA 1
ATOM 698 C C . HIS A 1 87 ? 5.419 -7.719 6.187 1.00 94.06 87 HIS A C 1
ATOM 700 O O . HIS A 1 87 ? 5.670 -8.629 6.969 1.00 94.06 87 HIS A O 1
ATOM 706 N N . ARG A 1 88 ? 4.168 -7.267 6.020 1.00 94.94 88 ARG A N 1
ATOM 707 C CA . ARG A 1 88 ? 3.019 -7.762 6.791 1.00 94.94 88 ARG A CA 1
ATOM 708 C C . ARG A 1 88 ? 2.335 -8.966 6.151 1.00 94.94 88 ARG A C 1
ATOM 710 O O . ARG A 1 88 ? 1.999 -9.913 6.848 1.00 94.94 88 ARG A O 1
ATOM 717 N N . CYS A 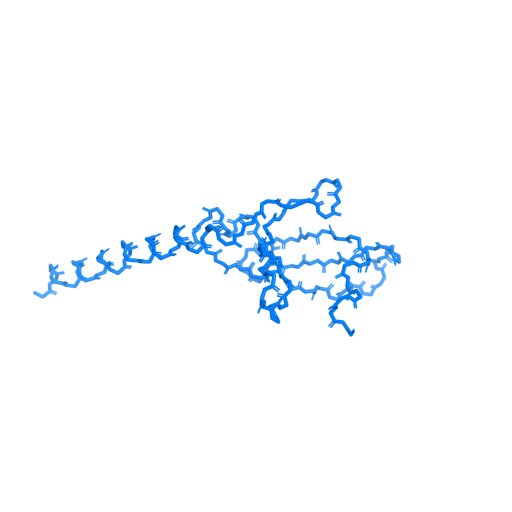1 89 ? 2.084 -8.907 4.846 1.00 94.94 89 CYS A N 1
ATOM 718 C CA . CYS A 1 89 ? 1.394 -9.976 4.113 1.00 94.94 89 CYS A CA 1
ATOM 719 C C . CYS A 1 89 ? 2.287 -10.686 3.090 1.00 94.94 89 CYS A C 1
ATOM 721 O O . CYS A 1 89 ? 1.813 -11.581 2.400 1.00 94.94 89 CYS A O 1
ATOM 723 N N . ASN A 1 90 ? 3.559 -10.292 2.979 1.00 93.56 90 ASN A N 1
ATOM 724 C CA . ASN A 1 90 ? 4.538 -10.829 2.028 1.00 93.56 90 ASN A CA 1
ATOM 725 C C . ASN A 1 90 ? 4.157 -10.655 0.546 1.00 93.56 90 ASN A C 1
ATOM 727 O O . ASN A 1 90 ? 4.752 -11.289 -0.320 1.00 93.56 90 ASN A O 1
ATOM 731 N N . ALA A 1 91 ? 3.189 -9.784 0.239 1.00 93.75 91 ALA A N 1
ATOM 732 C CA . ALA A 1 91 ? 2.858 -9.421 -1.134 1.00 93.75 91 ALA A CA 1
ATOM 733 C C . ALA A 1 91 ? 4.007 -8.640 -1.787 1.00 93.75 91 ALA A C 1
ATOM 735 O O . ALA A 1 91 ? 4.647 -7.804 -1.140 1.00 93.75 91 ALA A O 1
ATOM 736 N N . TYR A 1 92 ? 4.216 -8.888 -3.078 1.00 92.31 92 TYR A N 1
ATOM 737 C CA . TYR A 1 92 ? 5.231 -8.238 -3.898 1.00 92.31 92 TYR A CA 1
ATOM 738 C C . TYR A 1 92 ? 4.586 -7.393 -4.991 1.00 92.31 92 TYR A C 1
ATOM 740 O O . TYR A 1 92 ? 3.544 -7.753 -5.534 1.00 92.31 92 TYR A O 1
ATOM 748 N N . TYR A 1 93 ? 5.229 -6.276 -5.309 1.00 91.81 93 TYR A N 1
ATOM 749 C CA . TYR A 1 93 ? 4.749 -5.291 -6.263 1.00 91.81 93 TYR A CA 1
ATOM 750 C C . TYR A 1 93 ? 5.905 -4.849 -7.141 1.00 91.81 93 TYR A C 1
ATOM 752 O O . TYR A 1 93 ? 6.929 -4.381 -6.647 1.00 91.81 93 TYR A O 1
ATOM 760 N N . ASP A 1 94 ? 5.724 -4.960 -8.447 1.00 89.69 94 ASP A N 1
ATOM 761 C CA . ASP A 1 94 ? 6.694 -4.449 -9.399 1.00 89.69 94 ASP A CA 1
ATOM 762 C C . ASP A 1 94 ? 6.420 -2.978 -9.700 1.00 89.69 94 ASP A C 1
ATOM 764 O O . ASP A 1 94 ? 5.314 -2.606 -10.105 1.00 89.69 94 ASP A O 1
ATOM 768 N N . PHE A 1 95 ? 7.459 -2.167 -9.598 1.00 88.38 95 PHE A N 1
ATOM 769 C CA . PHE A 1 95 ? 7.464 -0.755 -9.945 1.00 88.38 95 PHE A CA 1
ATOM 770 C C . PHE A 1 95 ? 8.440 -0.511 -11.102 1.00 88.38 95 PHE A C 1
ATOM 772 O O . PHE A 1 95 ? 9.425 -1.243 -11.237 1.00 88.38 95 PHE A O 1
ATOM 779 N N . PRO A 1 96 ? 8.218 0.508 -11.943 1.00 86.69 96 PRO A N 1
ATOM 780 C CA . PRO A 1 96 ? 9.258 0.995 -12.842 1.00 86.69 96 PRO A CA 1
ATOM 781 C C . PRO A 1 96 ? 10.473 1.506 -12.052 1.00 86.69 96 PRO A C 1
ATOM 783 O O . PRO A 1 96 ? 10.333 2.036 -10.949 1.00 86.69 96 PRO A O 1
ATOM 786 N N . TYR A 1 97 ? 11.679 1.351 -12.601 1.00 78.94 97 TYR A N 1
ATOM 787 C CA . TYR A 1 97 ? 12.918 1.723 -11.902 1.00 78.94 97 TYR A CA 1
ATOM 788 C C . TYR A 1 97 ? 13.028 3.228 -11.584 1.00 78.94 97 TYR A C 1
ATOM 790 O O . TYR A 1 97 ? 13.691 3.607 -10.621 1.00 78.94 97 TYR A O 1
ATOM 798 N N . GLU A 1 98 ? 12.356 4.098 -12.344 1.00 77.38 98 GLU A N 1
ATOM 799 C CA . GLU A 1 98 ? 12.314 5.547 -12.079 1.00 77.38 98 GLU A CA 1
ATOM 800 C C . GLU A 1 98 ? 11.823 5.903 -10.670 1.00 77.38 98 GLU A C 1
ATOM 802 O O . GLU A 1 98 ? 12.349 6.836 -10.075 1.00 77.38 98 GLU A O 1
ATOM 807 N N . TYR A 1 99 ? 10.939 5.093 -10.082 1.00 74.75 99 TYR A N 1
ATOM 808 C CA . TYR A 1 99 ? 10.402 5.312 -8.737 1.00 74.75 99 TYR A CA 1
ATOM 809 C C . TYR A 1 99 ? 11.387 4.991 -7.608 1.00 74.75 99 TYR A C 1
ATOM 811 O O . TYR A 1 99 ? 11.090 5.269 -6.452 1.00 74.75 99 TYR A O 1
ATOM 819 N N . VAL A 1 100 ? 12.544 4.387 -7.902 1.00 67.75 100 VAL A N 1
ATOM 820 C CA . VAL A 1 100 ? 13.595 4.136 -6.898 1.00 67.75 100 VAL A CA 1
ATOM 821 C C . VAL A 1 100 ? 14.521 5.339 -6.752 1.00 67.75 100 VAL A C 1
ATOM 823 O O . VAL A 1 100 ? 15.051 5.556 -5.664 1.00 67.75 100 VAL A O 1
ATOM 826 N N . ARG A 1 101 ? 14.688 6.149 -7.810 1.00 59.78 101 ARG A N 1
ATOM 827 C CA . ARG A 1 101 ? 15.606 7.300 -7.796 1.00 59.78 101 ARG A CA 1
ATOM 828 C C . ARG A 1 101 ? 15.210 8.375 -6.787 1.00 59.78 101 ARG A C 1
ATOM 830 O O . ARG A 1 101 ? 16.093 9.054 -6.285 1.00 59.78 101 ARG A O 1
ATOM 837 N N . ASP A 1 102 ? 13.933 8.463 -6.426 1.00 52.78 102 ASP A N 1
ATOM 838 C CA . ASP A 1 102 ? 13.431 9.408 -5.417 1.00 52.78 102 ASP A CA 1
ATOM 839 C C . ASP A 1 102 ? 13.785 9.005 -3.965 1.00 52.78 102 ASP A C 1
ATOM 841 O O . ASP A 1 102 ? 13.468 9.724 -3.012 1.00 52.78 102 ASP A O 1
ATOM 845 N N . TYR A 1 103 ? 14.422 7.842 -3.760 1.00 48.69 103 TYR A N 1
ATOM 846 C CA . TYR A 1 103 ? 14.758 7.310 -2.434 1.00 48.69 103 TYR A CA 1
ATOM 847 C C . TYR A 1 103 ? 16.263 7.242 -2.123 1.00 48.69 103 TYR A C 1
ATOM 849 O O . TYR A 1 103 ? 16.581 6.967 -0.962 1.00 48.69 103 TYR A O 1
ATOM 857 N N . THR A 1 104 ? 17.142 7.501 -3.100 1.00 40.88 104 THR A N 1
ATOM 858 C CA . THR A 1 104 ? 18.619 7.521 -2.976 1.00 40.88 104 THR A CA 1
ATOM 859 C C . THR A 1 104 ? 19.198 8.919 -3.039 1.00 40.88 104 THR A C 1
ATOM 861 O O . THR A 1 104 ? 18.748 9.683 -3.917 1.00 40.88 104 THR A O 1
#